Protein AF-A0A0R3XCW7-F1 (afdb_monomer)

InterPro domains:
  IPR000299 FERM domain [PS50057] (1-96)
  IPR011174 Ezrin/radixin/moesin [PTHR23281] (18-96)
  IPR011993 PH-like domain superfamily [G3DSA:2.30.29.30] (2-93)
  IPR018980 FERM, C-terminal PH-like domain [PF09380] (19-91)
  IPR018980 FERM, C-terminal PH-like domain [SM01196] (15-92)

Sequence (96 aa):
MMQCFSAYKSHRIWRCVSLVLGVDALGLSIYEPDNLLESKIGFPWPEIRKLSFHDKKFIIQPTVKKSKIDKWILTLCTGNHELYMRRRKPDSIETQ

Mean predicted aligned error: 13.21 Å

Secondary structure (DSSP, 8-state):
---------SSS-------EEEE-SSEEEEEBTTB-SS-SEEEEGGGEEEEEEETTEEEEEE-----HHHHHHHHHHHHHHHHHHHHTSPP-----

Structure (mmCIF, N/CA/C/O backbone):
data_AF-A0A0R3XCW7-F1
#
_entry.id   AF-A0A0R3XCW7-F1
#
loop_
_atom_site.gro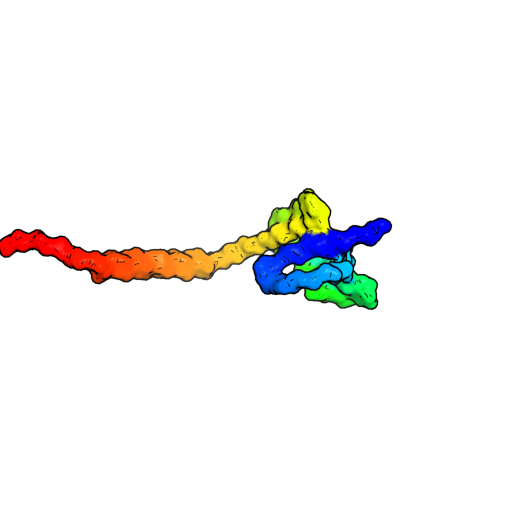up_PDB
_atom_site.id
_atom_site.type_symbol
_atom_site.lab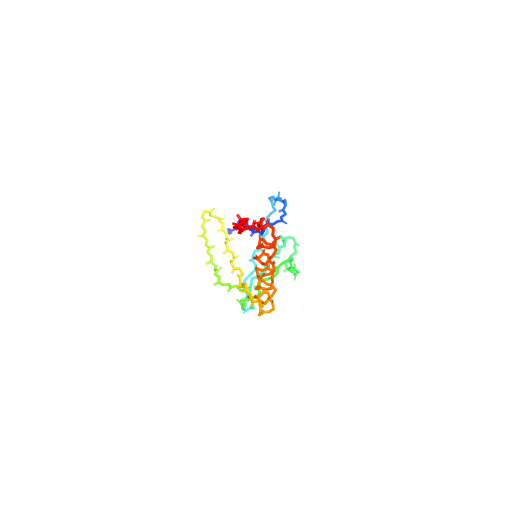el_atom_id
_atom_site.label_alt_id
_atom_site.label_comp_id
_atom_site.label_asym_id
_atom_site.label_entity_id
_atom_site.label_seq_id
_atom_site.pdbx_PDB_ins_code
_atom_site.Cartn_x
_atom_site.Cartn_y
_atom_site.Cartn_z
_atom_site.occupancy
_atom_site.B_iso_or_equiv
_atom_site.auth_seq_id
_atom_site.auth_comp_id
_atom_site.auth_asym_id
_atom_site.auth_atom_id
_atom_site.pdbx_PDB_model_num
ATOM 1 N N . MET A 1 1 ? 1.012 -4.077 -25.035 1.00 29.77 1 MET A N 1
ATOM 2 C CA . MET A 1 1 ? -0.081 -3.099 -24.839 1.00 29.77 1 MET A CA 1
ATOM 3 C C . MET A 1 1 ? 0.221 -2.326 -23.558 1.00 29.77 1 MET A C 1
ATOM 5 O O . MET A 1 1 ? -0.002 -2.860 -22.482 1.00 29.77 1 MET A O 1
ATOM 9 N N . MET A 1 2 ? 0.844 -1.145 -23.664 1.00 27.62 2 MET A N 1
ATOM 10 C CA . MET A 1 2 ? 1.158 -0.293 -22.505 1.00 27.62 2 MET A CA 1
ATOM 11 C C . MET A 1 2 ? -0.148 0.305 -21.977 1.00 27.62 2 MET A C 1
ATOM 13 O O . MET A 1 2 ? -0.822 1.038 -22.697 1.00 27.62 2 MET A O 1
ATOM 17 N N . GLN A 1 3 ? -0.544 -0.050 -20.757 1.00 31.11 3 GLN A N 1
ATOM 18 C CA . GLN A 1 3 ? -1.701 0.558 -20.109 1.00 31.11 3 GLN A CA 1
ATOM 19 C C . GLN A 1 3 ? -1.238 1.774 -19.306 1.00 31.11 3 GLN A C 1
ATOM 21 O O . GLN A 1 3 ? -0.405 1.655 -18.413 1.00 31.11 3 GLN A O 1
ATOM 26 N N . CYS A 1 4 ? -1.775 2.950 -19.638 1.00 32.84 4 CYS A N 1
ATOM 27 C CA . CYS A 1 4 ? -1.635 4.150 -18.822 1.00 32.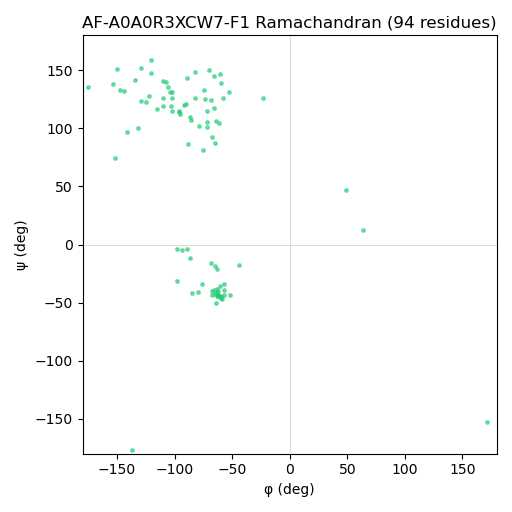84 4 CYS A CA 1
ATOM 28 C C . CYS A 1 4 ? -2.369 3.937 -17.493 1.00 32.84 4 CYS A C 1
ATOM 30 O O . CYS A 1 4 ? -3.589 3.771 -17.481 1.00 32.84 4 CYS A O 1
ATOM 32 N N . PHE A 1 5 ? -1.646 3.958 -16.374 1.00 37.56 5 PHE A N 1
ATOM 33 C CA . PHE A 1 5 ? -2.242 3.849 -15.044 1.00 37.56 5 PHE A CA 1
ATOM 34 C C . PHE A 1 5 ? -2.454 5.240 -14.435 1.00 37.56 5 PHE A C 1
ATOM 36 O O . PHE A 1 5 ? -1.500 5.953 -14.132 1.00 37.56 5 PHE A O 1
ATOM 43 N N . SER A 1 6 ? -3.711 5.634 -14.212 1.00 37.88 6 SER A N 1
ATOM 44 C CA . SER A 1 6 ? -4.037 6.812 -13.397 1.00 37.88 6 SER A CA 1
ATOM 45 C C . SER A 1 6 ? -3.940 6.463 -11.909 1.00 37.88 6 SER A C 1
ATOM 47 O O . SER A 1 6 ? -4.848 5.846 -11.354 1.00 37.88 6 SER A O 1
ATOM 49 N N . ALA A 1 7 ? -2.853 6.866 -11.248 1.00 41.09 7 ALA A N 1
ATOM 50 C CA . ALA A 1 7 ? -2.663 6.681 -9.809 1.00 41.09 7 ALA A CA 1
ATOM 51 C C . ALA A 1 7 ? -3.302 7.833 -9.007 1.00 41.09 7 ALA A C 1
ATOM 53 O O . ALA A 1 7 ? -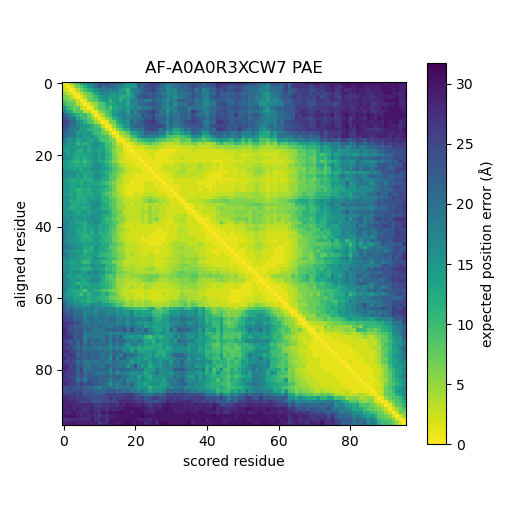2.793 8.951 -8.988 1.00 41.09 7 ALA A O 1
ATOM 54 N N . TYR A 1 8 ? -4.425 7.571 -8.330 1.00 39.97 8 TYR A N 1
ATOM 55 C CA . TYR A 1 8 ? -5.109 8.555 -7.481 1.00 39.97 8 TYR A CA 1
ATOM 56 C C . TYR A 1 8 ? -4.533 8.569 -6.059 1.00 39.97 8 TYR A C 1
ATOM 58 O O . TYR A 1 8 ? -4.777 7.651 -5.278 1.00 39.97 8 TYR A O 1
ATOM 66 N N . LYS A 1 9 ? -3.823 9.649 -5.690 1.00 38.25 9 LYS A N 1
ATOM 67 C CA . LYS A 1 9 ? -3.504 9.973 -4.288 1.00 38.25 9 LYS A CA 1
ATOM 68 C C . LYS A 1 9 ? -4.037 11.363 -3.924 1.00 38.25 9 LYS A C 1
ATOM 70 O O . LYS A 1 9 ? -3.781 12.348 -4.604 1.00 38.25 9 LYS A O 1
ATOM 75 N N . SER A 1 10 ? -4.788 11.390 -2.827 1.00 42.66 10 SER A N 1
ATOM 76 C CA . SER A 1 10 ? -5.756 12.396 -2.364 1.00 42.66 10 SER A CA 1
ATOM 77 C C . SER A 1 10 ? -5.408 13.896 -2.443 1.00 42.66 10 SER A C 1
ATOM 79 O O . SER A 1 10 ? -6.337 14.681 -2.369 1.00 42.66 10 SER A O 1
ATOM 81 N N . HIS A 1 11 ? -4.168 14.367 -2.595 1.00 39.03 11 HIS A N 1
ATOM 82 C CA . HIS A 1 11 ? -3.862 15.810 -2.494 1.00 39.03 11 HIS A CA 1
ATOM 83 C C . HIS A 1 11 ? -2.628 16.210 -3.333 1.00 39.03 11 HIS A C 1
ATOM 85 O O . HIS A 1 11 ? -1.552 16.443 -2.783 1.00 39.03 11 HIS A O 1
ATOM 91 N N . ARG A 1 12 ? -2.752 16.279 -4.668 1.00 34.56 12 ARG A N 1
ATOM 92 C CA . ARG A 1 12 ? -1.942 17.166 -5.537 1.00 34.56 12 ARG A CA 1
ATOM 93 C C . ARG A 1 12 ? -2.405 17.101 -7.000 1.00 34.56 12 ARG A C 1
ATOM 95 O O . ARG A 1 12 ? -2.664 16.029 -7.527 1.00 34.56 12 ARG A O 1
ATOM 102 N N . ILE A 1 13 ? -2.504 18.285 -7.595 1.00 37.12 13 ILE A N 1
ATOM 103 C CA . ILE A 1 13 ? -2.738 18.667 -9.000 1.00 37.12 13 ILE A CA 1
ATOM 104 C C . ILE A 1 13 ? -2.341 17.5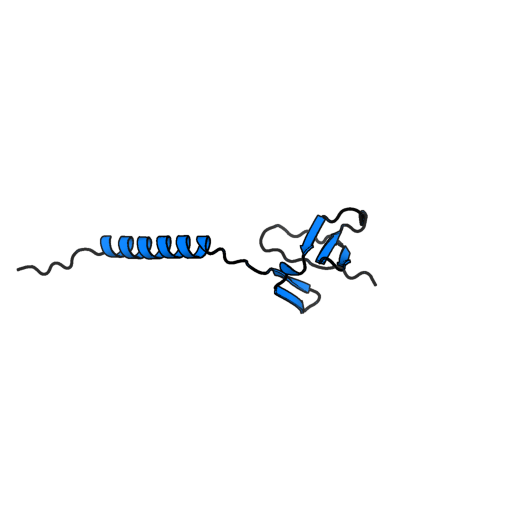75 -10.018 1.00 37.12 13 ILE A C 1
ATOM 106 O O . ILE A 1 13 ? -1.202 17.113 -10.027 1.00 37.12 13 ILE A O 1
ATOM 110 N N . TRP A 1 14 ? -3.270 17.192 -10.901 1.00 40.81 14 TRP A N 1
ATOM 111 C CA . TRP A 1 14 ? -3.064 16.142 -11.904 1.00 40.81 14 TRP A CA 1
ATOM 112 C C . TRP A 1 14 ? -2.342 16.652 -13.156 1.00 40.81 14 TRP A C 1
ATOM 114 O O . TRP A 1 14 ? -2.816 17.564 -13.828 1.00 40.81 14 TRP A O 1
ATOM 124 N N . ARG A 1 15 ? -1.241 15.987 -13.519 1.00 46.84 15 ARG A N 1
ATOM 125 C CA . ARG A 1 15 ? -0.702 15.949 -14.887 1.00 46.84 15 ARG A CA 1
ATOM 126 C C . ARG A 1 15 ? -1.020 14.571 -15.477 1.00 46.84 15 ARG A C 1
ATOM 128 O O . ARG A 1 15 ? -0.849 13.565 -14.792 1.00 46.84 15 ARG A O 1
ATOM 135 N N . CYS A 1 16 ? -1.487 14.516 -16.725 1.00 53.84 16 CYS A N 1
ATOM 136 C CA . CYS A 1 16 ? -1.664 13.263 -17.465 1.00 53.84 16 CYS A CA 1
ATOM 137 C C . CYS A 1 16 ? -0.286 12.764 -17.916 1.00 53.84 16 CYS A C 1
ATOM 139 O O . CYS A 1 16 ? 0.149 13.043 -19.029 1.00 53.84 16 CYS A O 1
ATOM 141 N N . VAL A 1 17 ? 0.435 12.113 -17.006 1.00 67.00 17 VAL A N 1
ATOM 142 C CA . VAL A 1 17 ? 1.767 11.563 -17.270 1.00 67.00 17 VAL A CA 1
ATOM 143 C C . VAL A 1 17 ? 1.634 10.060 -17.474 1.00 67.00 17 VAL A C 1
ATOM 145 O O . VAL A 1 17 ? 0.986 9.380 -16.677 1.00 67.00 17 VAL A O 1
ATOM 148 N N . SER A 1 18 ? 2.237 9.544 -18.542 1.00 77.94 18 SER A N 1
ATOM 149 C CA . SER A 1 18 ? 2.396 8.105 -18.739 1.00 77.94 18 SER A CA 1
ATOM 150 C C . SER A 1 18 ? 3.376 7.578 -17.697 1.00 77.94 18 SER A C 1
ATOM 152 O O . SER A 1 18 ? 4.491 8.077 -17.601 1.00 77.94 18 SER A O 1
ATOM 154 N N . LEU A 1 19 ? 2.961 6.591 -16.908 1.00 85.62 19 LEU A N 1
ATOM 155 C CA . LEU A 1 19 ? 3.777 5.960 -15.871 1.00 85.62 19 LEU A CA 1
ATOM 156 C C . LEU A 1 19 ? 3.735 4.445 -16.046 1.00 85.62 19 LEU A C 1
ATOM 158 O O . LEU A 1 19 ? 2.746 3.899 -16.544 1.00 85.62 19 LEU A O 1
ATOM 162 N N . VAL A 1 20 ? 4.799 3.776 -15.613 1.00 87.88 20 VAL A N 1
ATOM 163 C CA . VAL A 1 20 ? 4.914 2.315 -15.646 1.00 87.88 20 VAL A CA 1
ATOM 164 C C . VAL A 1 20 ? 4.706 1.771 -14.239 1.00 87.88 20 VAL A C 1
ATOM 166 O O . VAL A 1 20 ? 5.308 2.253 -13.281 1.00 87.88 20 VAL A O 1
ATOM 169 N N . LEU A 1 21 ? 3.841 0.766 -14.112 1.00 89.94 21 LEU A N 1
ATOM 170 C CA . LEU A 1 21 ? 3.624 0.038 -12.866 1.00 89.94 21 LEU A CA 1
ATOM 171 C C . LEU A 1 21 ? 4.480 -1.232 -12.882 1.00 89.94 21 LEU A C 1
ATOM 173 O O . LEU A 1 21 ? 4.238 -2.128 -13.689 1.00 89.94 21 LEU A O 1
ATOM 177 N N . GLY A 1 22 ? 5.468 -1.306 -11.997 1.00 92.19 22 GLY A N 1
ATOM 178 C CA . GLY A 1 22 ? 6.201 -2.530 -11.701 1.00 92.19 22 GLY A CA 1
ATOM 179 C C . GLY A 1 22 ? 5.532 -3.310 -10.576 1.00 92.19 22 GLY A C 1
ATOM 180 O O . GLY A 1 22 ? 4.993 -2.735 -9.627 1.00 92.19 22 GLY A O 1
ATOM 181 N N . VAL A 1 23 ? 5.566 -4.631 -10.708 1.00 94.12 23 VAL A N 1
ATOM 182 C CA . VAL A 1 23 ? 5.026 -5.585 -9.741 1.00 94.12 23 VAL A CA 1
ATOM 183 C C . VAL A 1 23 ? 6.123 -6.597 -9.456 1.00 94.12 23 VAL A C 1
ATOM 185 O O . VAL A 1 23 ? 6.626 -7.223 -10.389 1.00 94.12 23 VAL A O 1
ATOM 188 N N . ASP A 1 24 ? 6.490 -6.756 -8.191 1.00 93.38 24 ASP A N 1
ATOM 189 C CA . ASP A 1 24 ? 7.526 -7.694 -7.768 1.00 93.38 24 ASP A CA 1
ATOM 190 C C . ASP A 1 24 ? 7.117 -8.462 -6.496 1.00 93.38 24 ASP A C 1
ATOM 192 O O . ASP A 1 24 ? 5.996 -8.353 -5.990 1.00 93.38 24 ASP A O 1
ATOM 196 N N . ALA A 1 25 ? 8.021 -9.298 -5.982 1.00 94.88 25 ALA A N 1
ATOM 197 C CA . ALA A 1 25 ? 7.771 -10.092 -4.780 1.00 94.88 25 ALA A CA 1
ATOM 198 C C . ALA A 1 25 ? 7.666 -9.247 -3.492 1.00 94.88 25 ALA A C 1
ATOM 200 O O . ALA A 1 25 ? 7.166 -9.742 -2.483 1.00 94.88 25 ALA A O 1
ATOM 201 N N . LEU A 1 26 ? 8.116 -7.989 -3.508 1.00 93.19 26 LEU A N 1
ATOM 202 C CA . LEU A 1 26 ? 8.145 -7.083 -2.359 1.00 93.19 26 LEU A CA 1
ATOM 203 C C . LEU A 1 26 ? 6.944 -6.124 -2.346 1.00 93.19 26 LEU A C 1
ATOM 205 O O . LEU A 1 26 ? 6.470 -5.752 -1.266 1.00 93.19 26 LEU A O 1
ATOM 209 N N . GLY A 1 27 ? 6.428 -5.736 -3.515 1.00 94.19 27 GLY A N 1
ATOM 210 C CA . GLY A 1 27 ? 5.318 -4.802 -3.623 1.00 94.19 27 GLY A CA 1
ATOM 211 C C . GLY A 1 27 ? 4.991 -4.315 -5.035 1.00 94.19 27 GLY A C 1
ATOM 212 O O . GLY A 1 27 ? 5.201 -4.980 -6.050 1.00 94.19 27 GLY A O 1
ATOM 213 N N . LEU A 1 28 ? 4.431 -3.106 -5.06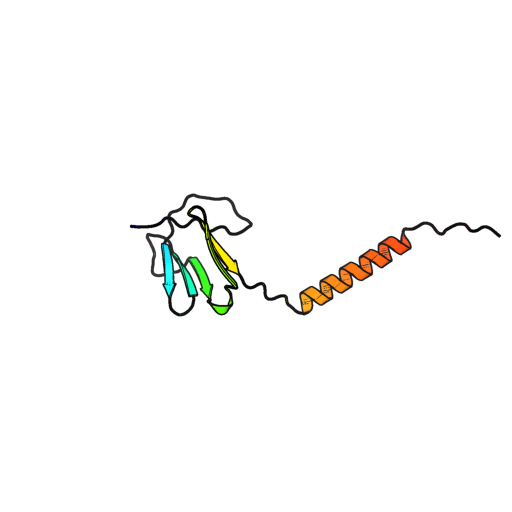4 1.00 93.94 28 LEU A N 1
ATOM 214 C CA . LEU A 1 28 ? 4.153 -2.328 -6.267 1.00 93.94 28 LEU A CA 1
ATOM 215 C C . LEU A 1 28 ? 5.080 -1.120 -6.331 1.00 93.94 28 LEU A C 1
ATOM 217 O O . LEU A 1 28 ? 5.255 -0.430 -5.328 1.00 93.94 28 LEU A O 1
ATOM 221 N N . SER A 1 29 ? 5.566 -0.794 -7.523 1.00 92.88 29 SER A N 1
ATOM 222 C CA . SER A 1 29 ? 6.446 0.354 -7.754 1.00 92.88 29 SER A CA 1
ATOM 223 C C . SER A 1 29 ? 5.994 1.145 -8.980 1.00 92.88 29 SER A C 1
ATOM 225 O O . SER A 1 29 ? 5.552 0.570 -9.969 1.00 92.88 29 SER A O 1
ATOM 227 N N . ILE A 1 30 ? 6.071 2.473 -8.925 1.00 91.44 30 ILE A N 1
ATOM 228 C CA . ILE A 1 30 ? 5.712 3.373 -10.027 1.00 91.44 30 ILE A CA 1
ATOM 229 C C . ILE A 1 30 ? 6.985 4.011 -10.574 1.00 91.44 30 ILE A C 1
ATOM 231 O O . ILE A 1 30 ? 7.732 4.648 -9.828 1.00 91.44 30 ILE A O 1
ATOM 235 N N . TYR A 1 31 ? 7.186 3.878 -11.880 1.00 89.56 31 TYR A N 1
ATOM 236 C CA . TYR A 1 31 ? 8.353 4.354 -12.615 1.00 89.56 31 TYR A CA 1
ATOM 237 C C . TYR A 1 31 ? 7.951 5.351 -13.696 1.00 89.56 31 TYR A C 1
ATOM 239 O O . TYR A 1 31 ? 6.805 5.369 -14.163 1.00 89.56 31 TYR A O 1
ATOM 247 N N . GLU A 1 32 ? 8.917 6.158 -14.122 1.00 89.69 32 GLU A N 1
ATOM 248 C CA . GLU A 1 32 ? 8.779 6.919 -15.359 1.00 89.69 32 GLU A CA 1
ATOM 249 C C . GLU A 1 32 ? 9.127 6.036 -16.560 1.00 89.69 32 GLU A C 1
ATOM 251 O O . GLU A 1 32 ? 9.980 5.160 -16.436 1.00 89.69 32 GLU A O 1
ATOM 256 N N . PRO A 1 33 ? 8.506 6.252 -17.732 1.00 86.44 33 PRO A N 1
ATOM 257 C CA . PRO A 1 33 ? 8.789 5.450 -18.921 1.00 86.44 33 PRO A CA 1
ATOM 258 C C . PRO A 1 33 ? 10.268 5.474 -19.325 1.00 86.44 33 PRO A C 1
ATOM 260 O O . PRO A 1 33 ? 10.791 4.457 -19.770 1.00 86.44 33 PRO A O 1
ATOM 263 N N . ASP A 1 34 ? 10.933 6.611 -19.114 1.00 88.44 34 ASP A N 1
ATOM 264 C CA . ASP A 1 34 ? 12.328 6.834 -19.502 1.00 88.44 34 ASP A CA 1
ATOM 265 C C . ASP A 1 34 ? 13.333 6.364 -18.433 1.00 88.44 34 ASP A C 1
ATOM 267 O O . ASP A 1 34 ? 14.529 6.280 -18.703 1.00 88.44 34 ASP A O 1
ATOM 271 N N . ASN A 1 35 ? 12.871 6.045 -17.216 1.00 87.31 35 ASN A N 1
ATOM 272 C CA . ASN A 1 35 ? 13.718 5.567 -16.123 1.00 87.31 35 ASN A CA 1
ATOM 273 C C . ASN A 1 35 ? 13.013 4.469 -15.311 1.00 87.31 35 ASN A C 1
ATOM 275 O O . ASN A 1 35 ? 12.240 4.742 -14.391 1.00 87.31 35 ASN A O 1
ATOM 279 N N . LEU A 1 36 ? 13.334 3.218 -15.647 1.00 86.69 36 LEU A N 1
ATOM 280 C CA . LEU A 1 36 ? 12.832 2.015 -14.975 1.00 86.69 36 LEU A CA 1
ATOM 281 C C . LEU A 1 36 ? 13.757 1.506 -13.857 1.00 86.69 36 LEU A C 1
ATOM 283 O O . LEU A 1 36 ? 13.411 0.538 -13.184 1.00 86.69 36 LEU A O 1
ATOM 287 N N . LEU A 1 37 ? 14.932 2.118 -13.671 1.00 87.81 37 LEU A N 1
ATOM 288 C CA . LEU A 1 37 ? 15.901 1.694 -12.655 1.00 87.81 37 LEU A CA 1
ATOM 289 C C . LEU A 1 37 ? 15.514 2.214 -11.269 1.00 87.81 37 LEU A C 1
ATOM 291 O O . LEU A 1 37 ? 15.594 1.479 -10.287 1.00 87.81 37 LEU A O 1
ATOM 295 N N . GLU A 1 38 ? 15.051 3.462 -11.190 1.00 87.75 38 GLU A N 1
ATOM 296 C CA . GLU A 1 38 ? 14.665 4.099 -9.930 1.00 87.75 38 GLU A CA 1
ATOM 297 C C . GLU A 1 38 ? 13.149 4.297 -9.843 1.00 87.75 38 GLU A C 1
ATOM 299 O O . GLU A 1 38 ? 12.537 5.011 -10.640 1.00 87.75 38 GLU A O 1
ATOM 304 N N . SER A 1 39 ? 12.521 3.683 -8.837 1.00 88.81 39 SER A N 1
ATOM 305 C CA . SER A 1 39 ? 11.091 3.865 -8.582 1.00 88.81 39 SER A CA 1
ATOM 306 C C . SER A 1 39 ? 10.819 5.235 -7.961 1.00 88.81 39 SER A C 1
ATOM 308 O O . SER A 1 39 ? 11.430 5.584 -6.950 1.00 88.81 39 SER A O 1
ATOM 310 N N . LYS A 1 40 ? 9.829 5.975 -8.472 1.00 87.69 40 LYS A N 1
ATOM 311 C CA . LYS A 1 40 ? 9.379 7.237 -7.858 1.00 87.69 40 LYS A CA 1
ATOM 312 C C . LYS A 1 40 ? 8.519 7.026 -6.620 1.00 87.69 40 LYS A C 1
ATOM 314 O O . LYS A 1 40 ? 8.528 7.853 -5.711 1.00 87.69 40 LYS A O 1
ATOM 319 N N . ILE A 1 41 ? 7.719 5.962 -6.608 1.00 89.25 41 ILE A N 1
ATOM 320 C CA . ILE A 1 41 ? 6.802 5.631 -5.512 1.00 89.25 41 ILE A CA 1
ATOM 321 C C . ILE A 1 41 ? 6.765 4.112 -5.358 1.00 89.25 41 ILE A C 1
ATOM 323 O O . ILE A 1 41 ? 6.562 3.420 -6.350 1.00 89.25 41 ILE A O 1
ATOM 327 N N . GLY A 1 42 ? 6.901 3.614 -4.129 1.00 91.12 42 GLY A N 1
ATOM 328 C CA . GLY A 1 42 ? 6.773 2.196 -3.791 1.00 91.12 42 GLY A CA 1
ATOM 329 C C . GLY A 1 42 ? 5.662 1.941 -2.771 1.00 91.12 42 GLY A C 1
ATOM 330 O O . GLY A 1 42 ? 5.398 2.778 -1.906 1.00 91.12 42 GLY A O 1
ATOM 331 N N . PHE A 1 43 ? 5.018 0.781 -2.876 1.00 91.50 43 PHE A N 1
ATOM 332 C CA . PHE A 1 43 ? 4.016 0.265 -1.947 1.00 91.50 43 PHE A CA 1
ATOM 333 C C . PHE A 1 43 ? 4.346 -1.195 -1.604 1.00 91.50 43 PHE A C 1
ATOM 335 O O . PHE A 1 43 ? 4.028 -2.089 -2.393 1.00 91.50 43 PHE A O 1
ATOM 342 N N . PRO A 1 44 ? 4.959 -1.466 -0.441 1.00 94.25 44 PRO A N 1
ATOM 343 C CA . PRO A 1 44 ? 5.192 -2.829 0.024 1.00 94.25 44 PRO A CA 1
ATOM 344 C C . PRO A 1 44 ? 3.878 -3.597 0.206 1.00 94.25 44 PRO A C 1
ATOM 346 O O . PRO A 1 44 ? 2.883 -3.019 0.656 1.00 94.25 44 PRO A O 1
ATOM 349 N N . TRP A 1 45 ? 3.871 -4.911 -0.047 1.00 94.12 45 TRP A N 1
ATOM 350 C CA . TRP A 1 45 ? 2.662 -5.733 0.126 1.00 94.12 45 TRP A CA 1
ATOM 351 C C . TRP A 1 45 ? 1.980 -5.591 1.498 1.00 94.12 45 TRP A C 1
ATOM 353 O O . TRP A 1 45 ? 0.759 -5.423 1.524 1.00 94.12 45 TRP A O 1
ATOM 363 N N . PRO A 1 46 ? 2.706 -5.563 2.638 1.00 92.38 46 PRO A N 1
ATOM 364 C CA . PRO A 1 46 ? 2.079 -5.405 3.954 1.00 92.38 46 PRO A CA 1
ATOM 365 C C . PRO A 1 46 ? 1.344 -4.069 4.151 1.00 92.38 46 PRO A C 1
ATOM 367 O O . PRO A 1 46 ? 0.490 -3.942 5.032 1.00 92.38 46 PRO A O 1
ATOM 370 N N . GLU A 1 47 ? 1.676 -3.052 3.357 1.00 90.19 47 GLU A N 1
ATOM 371 C CA . GLU A 1 47 ? 1.058 -1.728 3.420 1.00 90.19 47 GLU A CA 1
ATOM 372 C C . GLU A 1 47 ? -0.171 -1.604 2.522 1.00 90.19 47 GLU A C 1
ATOM 374 O O . GLU A 1 47 ? -0.842 -0.576 2.558 1.00 90.19 47 GLU A O 1
ATOM 379 N N . ILE A 1 48 ? -0.509 -2.634 1.745 1.00 91.69 48 ILE A N 1
ATOM 380 C CA . ILE A 1 48 ? -1.657 -2.634 0.841 1.00 91.69 48 ILE A CA 1
ATOM 381 C C . ILE A 1 48 ? -2.788 -3.450 1.470 1.00 91.69 48 ILE A C 1
ATOM 383 O O . ILE A 1 48 ? -2.668 -4.646 1.708 1.00 91.69 48 ILE A O 1
ATOM 387 N N . ARG A 1 49 ? -3.930 -2.802 1.711 1.00 91.50 49 ARG A N 1
ATOM 388 C CA . ARG A 1 49 ? -5.132 -3.444 2.261 1.00 91.50 49 ARG A CA 1
ATOM 389 C C . ARG A 1 49 ? -5.986 -4.087 1.179 1.00 91.50 49 ARG A C 1
ATOM 391 O O . ARG A 1 49 ? -6.579 -5.137 1.397 1.00 91.50 49 ARG A O 1
ATOM 398 N N . LYS A 1 50 ? -6.140 -3.400 0.045 1.00 90.19 50 LYS A N 1
ATOM 399 C CA . LYS A 1 50 ? -6.987 -3.848 -1.065 1.00 90.19 50 LYS A CA 1
ATOM 400 C C . LYS A 1 50 ? -6.486 -3.278 -2.385 1.00 90.19 50 LYS A C 1
ATOM 402 O O . LYS A 1 50 ? -6.175 -2.090 -2.465 1.00 90.19 50 LYS A O 1
ATOM 407 N N . LEU A 1 51 ? -6.496 -4.118 -3.413 1.00 91.69 51 LEU A N 1
ATOM 408 C CA . LEU A 1 51 ? -6.341 -3.726 -4.809 1.00 91.69 51 LEU A CA 1
ATOM 409 C C . LEU A 1 51 ? -7.686 -3.862 -5.516 1.00 91.69 51 LEU A C 1
ATOM 411 O O . LEU A 1 51 ? -8.440 -4.802 -5.263 1.00 91.69 51 LEU A O 1
ATOM 415 N N . SER A 1 52 ? -8.007 -2.908 -6.382 1.00 89.94 52 SER A N 1
ATOM 416 C CA . SER A 1 52 ? -9.202 -2.975 -7.224 1.00 89.94 52 SER A CA 1
ATOM 417 C C . SER A 1 52 ? -8.979 -2.243 -8.536 1.00 89.94 52 SER A C 1
ATOM 419 O O . SER A 1 52 ? -8.217 -1.279 -8.591 1.00 89.94 52 SER A O 1
ATOM 421 N N . PHE A 1 53 ? -9.664 -2.694 -9.579 1.00 88.00 53 PHE A N 1
ATOM 422 C CA . PHE A 1 53 ? -9.651 -2.066 -10.890 1.00 88.00 53 PHE A CA 1
ATOM 423 C C . PHE A 1 53 ? -11.089 -1.757 -11.303 1.00 88.00 53 PHE A C 1
ATOM 425 O O . PHE A 1 53 ? -11.929 -2.654 -11.320 1.00 88.00 53 PHE A O 1
ATOM 432 N N . HIS A 1 54 ? -11.382 -0.490 -11.586 1.00 85.94 54 HIS A N 1
ATOM 433 C CA . HIS A 1 54 ? -12.714 -0.039 -11.984 1.00 85.94 54 HIS A CA 1
ATOM 434 C C . HIS A 1 54 ? -12.597 1.127 -12.962 1.00 85.94 54 HIS A C 1
ATOM 436 O O . HIS A 1 54 ? -11.812 2.039 -12.723 1.00 85.94 54 HIS A O 1
ATOM 442 N N . ASP A 1 55 ? -13.341 1.094 -14.068 1.00 88.62 55 ASP A N 1
ATOM 443 C CA . ASP A 1 55 ? -13.379 2.162 -15.078 1.00 88.62 55 ASP A CA 1
ATOM 444 C C . ASP A 1 55 ? -11.996 2.652 -15.533 1.00 88.62 55 ASP A C 1
ATOM 446 O O . ASP A 1 55 ? -11.721 3.850 -15.592 1.00 88.62 55 ASP A O 1
ATOM 450 N N . LYS A 1 56 ? -11.092 1.707 -15.834 1.00 83.88 56 LYS A N 1
ATOM 451 C CA . LYS A 1 56 ? -9.691 1.975 -16.222 1.00 83.88 56 LYS A CA 1
ATOM 452 C C . LYS A 1 56 ? -8.848 2.647 -15.130 1.00 83.88 56 LYS A C 1
ATOM 454 O O . LYS A 1 56 ? -7.734 3.092 -15.394 1.00 83.88 56 LYS A O 1
ATOM 459 N N . LYS A 1 57 ? -9.344 2.700 -13.894 1.00 82.88 57 LYS A N 1
ATOM 460 C CA . LYS A 1 57 ? -8.616 3.192 -12.725 1.00 82.88 57 LYS A CA 1
ATOM 461 C C . LYS A 1 57 ? -8.136 2.014 -11.901 1.00 82.88 57 LYS A C 1
ATOM 463 O O . LYS A 1 57 ? -8.919 1.163 -11.483 1.00 82.88 57 LYS A O 1
ATOM 468 N N . PHE A 1 58 ? -6.840 2.005 -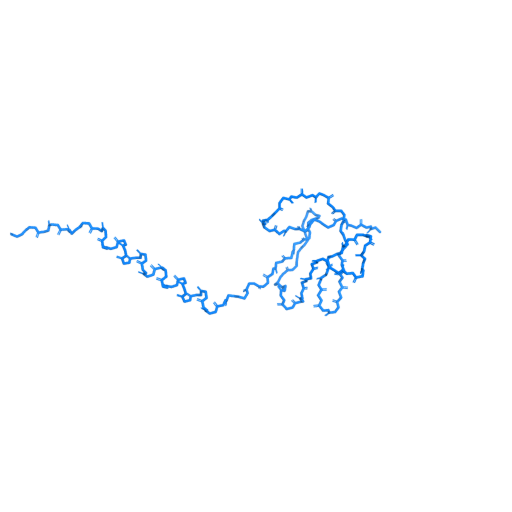11.635 1.00 84.81 58 PHE A N 1
ATOM 469 C CA . PHE A 1 58 ? -6.237 1.095 -10.678 1.00 84.81 58 PHE A CA 1
ATOM 470 C C . PHE A 1 58 ? -6.202 1.777 -9.310 1.00 84.81 58 PHE A C 1
ATOM 472 O O . PHE A 1 58 ? -5.640 2.860 -9.155 1.00 84.81 58 PHE A O 1
ATOM 479 N N . ILE A 1 59 ? -6.853 1.169 -8.323 1.00 87.56 59 ILE A N 1
ATOM 480 C CA . ILE A 1 59 ? -7.051 1.742 -6.993 1.00 87.56 59 ILE A CA 1
ATOM 481 C C . ILE A 1 59 ? -6.300 0.879 -5.982 1.00 87.56 59 ILE A C 1
ATOM 483 O O . ILE A 1 59 ? -6.649 -0.284 -5.761 1.00 87.56 59 ILE A O 1
ATOM 487 N N . ILE A 1 60 ? -5.307 1.486 -5.334 1.00 90.62 60 ILE A N 1
ATOM 488 C CA . ILE A 1 60 ? -4.535 0.901 -4.236 1.00 90.62 60 ILE A CA 1
ATOM 489 C C . ILE A 1 60 ? -5.056 1.507 -2.934 1.00 90.62 60 ILE A C 1
ATOM 491 O O . ILE A 1 60 ? -4.932 2.711 -2.707 1.00 90.62 60 ILE A O 1
ATOM 495 N N . GLN A 1 61 ? -5.652 0.686 -2.071 1.00 90.00 61 GLN A N 1
ATOM 496 C CA . GLN A 1 61 ? -6.059 1.116 -0.737 1.00 90.00 61 GLN A CA 1
ATOM 497 C C . GLN A 1 61 ? -4.960 0.761 0.266 1.00 90.00 61 GLN A C 1
ATOM 499 O O . GLN A 1 61 ? -4.771 -0.430 0.529 1.00 90.00 61 GLN A O 1
ATOM 504 N N . PRO A 1 62 ? -4.257 1.743 0.854 1.00 86.75 62 PRO A N 1
ATOM 505 C CA . PRO A 1 62 ? -3.244 1.453 1.852 1.00 86.75 62 PRO A CA 1
ATOM 506 C C . PRO A 1 62 ? -3.872 0.962 3.162 1.00 86.75 62 PRO A C 1
ATOM 508 O O . PRO A 1 62 ? -4.983 1.348 3.548 1.00 86.75 62 PRO A O 1
ATOM 511 N N . THR A 1 63 ? -3.133 0.126 3.876 1.00 86.88 63 THR A N 1
ATOM 512 C CA . THR A 1 63 ? -3.421 -0.272 5.247 1.00 86.88 63 THR A CA 1
ATOM 513 C C . THR A 1 63 ? -3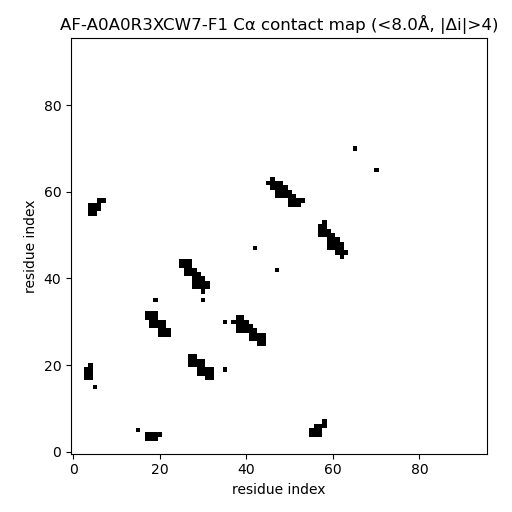.134 0.911 6.157 1.00 86.88 63 THR A C 1
ATOM 515 O O . THR A 1 63 ? -1.987 1.240 6.448 1.00 86.88 63 THR A O 1
ATOM 518 N N . VAL A 1 64 ? -4.190 1.559 6.645 1.00 76.94 64 VAL A N 1
ATOM 519 C CA . VAL A 1 64 ? -4.055 2.580 7.685 1.00 76.94 64 VAL A CA 1
ATOM 520 C C . VAL A 1 64 ? -3.710 1.870 8.992 1.00 76.94 64 VAL A C 1
ATOM 522 O O . VAL A 1 64 ? -4.588 1.302 9.650 1.00 76.94 64 VAL A O 1
ATOM 525 N N . LYS A 1 65 ? -2.431 1.887 9.379 1.00 70.06 65 LYS A N 1
ATOM 526 C CA . LYS A 1 65 ? -2.014 1.506 10.731 1.00 70.06 65 LYS A CA 1
ATOM 527 C C . LYS A 1 65 ? -2.558 2.567 11.682 1.00 70.06 65 LYS A C 1
ATOM 529 O O . LYS A 1 65 ? -1.931 3.598 11.883 1.00 70.06 65 LYS A O 1
ATOM 534 N N . LYS A 1 66 ? -3.754 2.343 12.232 1.00 67.69 66 LYS A N 1
ATOM 535 C CA . LYS A 1 66 ? -4.288 3.189 13.306 1.00 67.69 66 LYS A CA 1
ATOM 536 C C . LYS A 1 66 ? -3.322 3.069 14.477 1.00 67.69 66 LYS A C 1
ATOM 538 O O . LYS A 1 66 ? -3.304 2.019 15.129 1.00 67.69 66 LYS A O 1
ATOM 543 N N . SER A 1 67 ? -2.496 4.086 14.714 1.00 68.69 67 SER A N 1
ATOM 544 C CA . SER A 1 67 ? -1.600 4.036 15.858 1.00 68.69 67 SER A CA 1
ATOM 545 C C . SER A 1 67 ? -2.460 4.060 17.121 1.00 68.69 67 SER A C 1
ATOM 547 O O . SER A 1 67 ? -3.545 4.653 17.157 1.00 68.69 67 SER A O 1
ATOM 549 N N . LYS A 1 68 ? -2.027 3.346 18.166 1.00 66.44 68 LYS A N 1
ATOM 550 C CA . LYS A 1 68 ? -2.723 3.423 19.455 1.00 66.44 68 LYS A CA 1
ATOM 551 C C . LYS A 1 68 ? -2.752 4.885 19.917 1.00 66.44 68 LYS A C 1
ATOM 553 O O . LYS A 1 68 ? -3.803 5.338 20.338 1.00 66.44 68 LYS A O 1
ATOM 558 N N . ILE A 1 69 ? -1.667 5.630 19.716 1.00 76.69 69 ILE A N 1
ATOM 559 C CA . ILE A 1 69 ? -1.525 7.047 20.079 1.00 76.69 69 ILE A CA 1
ATOM 560 C C . ILE A 1 69 ? -2.607 7.924 19.425 1.00 76.69 69 ILE A C 1
ATOM 562 O O . ILE A 1 69 ? -3.239 8.705 20.130 1.00 76.69 69 ILE A O 1
ATOM 566 N N . ASP A 1 70 ? -2.918 7.730 18.139 1.00 77.31 70 ASP A N 1
ATOM 567 C CA . ASP A 1 70 ? -3.965 8.507 17.447 1.00 77.31 70 ASP A CA 1
ATOM 568 C C . ASP A 1 70 ? -5.341 8.322 18.096 1.00 77.31 70 ASP A C 1
ATOM 570 O O . ASP A 1 70 ? -6.128 9.264 18.189 1.00 77.31 70 ASP A O 1
ATOM 574 N N . LYS A 1 71 ? -5.630 7.110 18.594 1.00 80.94 71 LYS A N 1
ATOM 575 C CA . LYS A 1 71 ? -6.875 6.848 19.328 1.00 80.94 71 LYS A CA 1
ATOM 576 C C . LYS A 1 71 ? -6.904 7.587 20.665 1.00 80.94 71 LYS A C 1
ATOM 578 O O . LYS A 1 71 ? -7.949 8.108 21.029 1.00 80.94 71 LYS A O 1
ATOM 583 N N . TRP A 1 72 ? -5.782 7.650 21.382 1.00 85.88 72 TRP A N 1
ATOM 584 C CA . TRP A 1 72 ? -5.699 8.364 22.661 1.00 85.88 72 TRP A CA 1
ATOM 585 C C . TRP A 1 72 ? -5.840 9.876 22.479 1.00 85.88 72 TRP A C 1
ATOM 587 O O . TRP A 1 72 ? -6.607 10.501 23.207 1.00 85.88 72 TRP A O 1
ATOM 597 N N . ILE A 1 73 ? -5.171 10.453 21.475 1.00 90.06 73 ILE A N 1
ATOM 598 C CA . ILE A 1 73 ? -5.305 11.877 21.135 1.00 90.06 73 ILE A CA 1
ATOM 599 C C . ILE A 1 73 ? -6.760 12.200 20.776 1.00 90.06 73 ILE A C 1
ATOM 601 O O . ILE A 1 73 ? -7.320 13.155 21.308 1.00 90.06 73 ILE A O 1
ATOM 605 N N . LEU A 1 74 ? -7.410 11.371 19.951 1.00 88.94 74 LEU A N 1
ATOM 606 C CA . LEU A 1 74 ? -8.819 11.557 19.597 1.00 88.94 74 LEU A CA 1
ATOM 607 C C . LEU A 1 74 ? -9.741 11.522 20.827 1.00 88.94 74 LEU A C 1
ATOM 609 O O . LEU A 1 74 ? -10.618 12.377 20.960 1.00 88.94 74 LEU A O 1
ATOM 613 N N . THR A 1 75 ? -9.531 10.571 21.742 1.00 91.81 75 THR A N 1
ATOM 614 C CA . THR A 1 75 ? -10.294 10.482 22.996 1.00 91.81 75 THR A CA 1
ATOM 615 C C . THR A 1 75 ? -10.105 11.731 23.857 1.00 91.81 75 THR A C 1
ATOM 617 O O . THR A 1 75 ? -11.086 12.285 24.351 1.00 91.81 75 THR A O 1
ATOM 620 N N . LEU A 1 76 ? -8.868 12.222 23.996 1.00 93.69 76 LEU A N 1
ATOM 621 C CA . LEU A 1 76 ? -8.571 13.445 24.747 1.00 93.69 76 LEU A CA 1
ATOM 622 C C . LEU A 1 76 ? -9.231 14.676 24.120 1.00 93.69 76 LEU A C 1
ATOM 624 O O . LEU A 1 76 ? -9.816 15.487 24.838 1.00 93.69 76 LEU A O 1
ATOM 628 N N . CYS A 1 77 ? -9.165 14.821 22.796 1.00 93.38 77 CYS A N 1
ATOM 629 C CA . CYS A 1 77 ? -9.810 15.927 22.090 1.00 93.38 77 CYS A CA 1
ATOM 630 C C . CYS A 1 77 ? -11.333 15.892 22.264 1.00 93.38 77 CYS A C 1
ATOM 632 O O . CYS A 1 77 ? -11.937 16.925 22.543 1.00 93.38 77 CYS A O 1
ATOM 634 N N . THR A 1 78 ? -11.940 14.707 22.159 1.00 94.94 78 THR A N 1
ATOM 635 C CA . THR A 1 78 ? -13.392 14.524 22.311 1.00 94.94 78 THR A CA 1
ATOM 636 C C . THR A 1 78 ? -13.842 14.872 23.731 1.00 94.94 78 THR A C 1
ATOM 638 O O . THR A 1 78 ? -14.719 15.716 23.903 1.00 94.94 78 THR A O 1
ATOM 641 N N . GLY A 1 79 ? -13.179 14.321 24.755 1.00 95.50 79 GLY A N 1
ATOM 642 C CA . GLY A 1 79 ? -13.508 14.610 26.155 1.00 95.50 79 GLY A CA 1
ATOM 643 C C . GLY A 1 79 ? -13.316 16.085 26.525 1.00 95.50 79 GLY A C 1
ATOM 644 O O . GLY A 1 79 ? -14.162 16.674 27.197 1.00 95.50 79 GLY A O 1
ATOM 645 N N . ASN A 1 80 ? -12.248 16.727 26.039 1.00 96.38 80 ASN A N 1
ATOM 646 C CA . ASN A 1 80 ? -12.034 18.159 26.273 1.00 96.38 80 ASN A CA 1
ATOM 647 C C . ASN A 1 80 ? -13.096 19.028 25.589 1.00 96.38 80 ASN A C 1
ATOM 649 O O . ASN A 1 80 ? -13.553 20.009 26.176 1.00 96.38 80 ASN A O 1
ATOM 653 N N . HIS A 1 81 ? -13.509 18.676 24.371 1.00 94.94 81 HIS A N 1
ATOM 654 C CA . HIS A 1 81 ? -14.547 19.407 23.650 1.00 94.94 81 HIS A CA 1
ATOM 655 C C . HIS A 1 81 ? -15.907 19.323 24.357 1.00 94.94 81 HIS A C 1
ATOM 657 O O . HIS A 1 81 ? -16.583 20.338 24.516 1.00 94.94 81 HIS A O 1
ATOM 663 N N . GLU A 1 82 ? -16.286 18.144 24.855 1.00 94.25 82 GLU A N 1
ATOM 664 C CA . GLU A 1 82 ? -17.510 17.972 25.647 1.00 94.25 82 GLU A CA 1
ATOM 665 C C . GLU A 1 82 ? -17.498 18.823 26.921 1.00 94.25 82 GLU A C 1
ATOM 667 O O . GLU A 1 82 ? -18.477 19.507 27.225 1.00 94.25 82 GLU A O 1
ATOM 672 N N . LEU A 1 83 ? -16.380 18.822 27.656 1.00 92.94 83 LEU A N 1
ATOM 673 C CA . LEU A 1 83 ? -16.221 19.643 28.858 1.00 92.94 83 LEU A CA 1
ATOM 674 C C . LEU A 1 83 ? -16.286 21.138 28.539 1.00 92.94 83 LEU A C 1
ATOM 676 O O . LEU A 1 83 ? -16.931 21.893 29.265 1.00 92.94 83 LEU A O 1
ATOM 680 N N . TYR A 1 84 ? -15.657 21.564 27.445 1.00 92.50 84 TYR A N 1
ATOM 681 C CA . TYR A 1 84 ? -15.740 22.938 26.962 1.00 92.50 84 TYR A CA 1
ATOM 682 C C . TYR A 1 84 ? -17.187 23.344 26.665 1.00 92.50 84 TYR A C 1
ATOM 684 O O . TYR A 1 84 ? -17.637 24.390 27.128 1.00 92.50 84 TYR A O 1
ATOM 692 N N . MET A 1 85 ? -17.942 22.498 25.959 1.00 90.56 85 MET A N 1
ATOM 693 C CA . MET A 1 85 ? -19.350 22.755 25.650 1.00 90.56 85 MET A CA 1
ATOM 694 C C . MET A 1 85 ? -20.221 22.818 26.907 1.00 90.56 85 MET A C 1
ATOM 696 O O . MET A 1 85 ? -21.092 23.679 26.999 1.00 90.56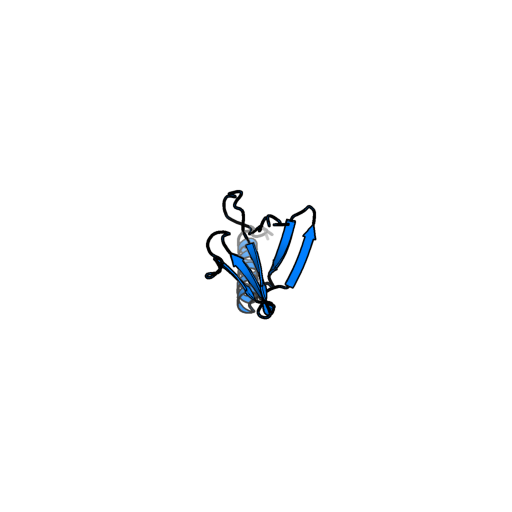 85 MET A O 1
ATOM 700 N N . ARG A 1 86 ? -19.964 21.963 27.908 1.00 88.88 86 ARG A N 1
ATOM 701 C CA . ARG A 1 86 ? -20.661 22.013 29.206 1.00 88.88 86 ARG A CA 1
ATOM 702 C C . ARG A 1 86 ? -20.412 23.328 29.942 1.00 88.88 86 ARG A C 1
ATOM 704 O O . ARG A 1 86 ? -21.368 23.933 30.401 1.00 88.88 86 ARG A O 1
ATOM 711 N N . ARG A 1 87 ? -19.163 23.803 29.982 1.00 91.44 87 ARG A N 1
ATOM 712 C CA . ARG A 1 87 ? -18.786 25.082 30.620 1.00 91.44 87 ARG A CA 1
ATOM 713 C C . ARG A 1 87 ? -19.392 26.312 29.942 1.00 91.44 87 ARG A C 1
ATOM 715 O O . ARG A 1 87 ? -19.389 27.386 30.525 1.00 91.44 87 ARG A O 1
ATOM 722 N N . ARG A 1 88 ? -19.849 26.180 28.694 1.00 85.94 88 ARG A N 1
ATOM 723 C CA . ARG A 1 88 ? -20.461 27.270 27.922 1.00 85.94 88 ARG A CA 1
ATOM 724 C C . ARG A 1 88 ? -21.986 27.260 27.945 1.00 85.94 88 ARG A C 1
ATOM 726 O O . ARG A 1 88 ? -22.579 28.175 27.375 1.00 85.94 88 ARG A O 1
ATOM 733 N N . LYS A 1 89 ? -22.625 26.266 28.569 1.00 74.81 89 LYS A N 1
ATOM 734 C CA . LYS A 1 89 ? -24.058 26.356 28.856 1.00 74.81 89 LYS A CA 1
ATOM 735 C C . LYS A 1 89 ? -24.241 27.343 30.017 1.00 74.81 89 LYS A C 1
ATOM 737 O O . LYS A 1 89 ? -23.566 27.158 31.025 1.00 74.81 89 LYS A O 1
ATOM 742 N N . PRO A 1 90 ? -25.073 28.391 29.878 1.00 64.69 90 PRO A N 1
ATOM 743 C CA . PRO A 1 90 ? -25.403 29.252 31.007 1.00 64.69 90 PRO A CA 1
ATOM 744 C C . PRO A 1 90 ? -26.058 28.396 32.094 1.00 64.69 90 PRO A C 1
ATOM 746 O O . PRO A 1 90 ? -26.850 27.507 31.766 1.00 64.69 90 PRO A O 1
ATOM 749 N N . ASP A 1 91 ? -25.703 28.636 33.357 1.00 61.44 91 ASP A N 1
ATOM 750 C CA . ASP A 1 91 ? -26.342 27.964 34.486 1.00 61.44 91 ASP A CA 1
ATOM 751 C C . ASP A 1 91 ? -27.864 28.143 34.377 1.00 61.44 91 ASP A C 1
ATOM 753 O O . ASP A 1 91 ? -28.359 29.247 34.128 1.00 61.44 91 ASP A O 1
ATOM 757 N N . SER A 1 92 ? -28.618 27.050 34.511 1.00 60.62 92 SER A N 1
ATOM 758 C CA . SER A 1 92 ? -30.067 27.135 34.654 1.00 60.62 92 SER A CA 1
ATOM 759 C C . SER A 1 92 ? -30.345 27.865 35.962 1.00 60.62 92 SER A C 1
ATOM 761 O O . SER A 1 92 ? -30.121 27.314 37.038 1.00 60.62 92 SER A O 1
ATOM 763 N N . ILE A 1 93 ? -30.782 29.119 35.855 1.00 58.16 93 ILE A N 1
ATOM 764 C CA . ILE A 1 93 ? -31.275 29.925 36.970 1.00 58.16 93 ILE A CA 1
ATOM 765 C C . ILE A 1 93 ? -32.554 29.250 37.480 1.00 58.16 93 ILE A C 1
ATOM 767 O O . ILE A 1 93 ? -33.656 29.556 37.036 1.00 58.16 93 ILE A O 1
ATOM 771 N N . GLU A 1 94 ? -32.407 28.293 38.389 1.00 51.53 94 GLU A N 1
ATOM 772 C CA . GLU A 1 94 ? -33.467 27.937 39.324 1.00 51.53 94 GLU A CA 1
ATOM 773 C C . GLU A 1 94 ? -33.284 28.843 40.544 1.00 51.53 94 GLU A C 1
ATOM 775 O O . GLU A 1 94 ? -32.546 28.552 41.482 1.00 51.53 94 GLU A O 1
ATOM 780 N N . THR A 1 95 ? -33.883 30.030 40.442 1.00 42.62 95 THR A N 1
ATOM 781 C CA . THR A 1 95 ? -34.063 31.005 41.523 1.00 42.62 95 THR A CA 1
ATOM 782 C C . THR A 1 95 ? -34.843 30.378 42.677 1.00 42.62 95 THR A C 1
ATOM 784 O O . THR A 1 95 ? -35.952 29.886 42.460 1.00 42.62 95 THR A O 1
ATOM 787 N N . GLN A 1 96 ? -34.281 30.454 43.886 1.00 42.44 96 GLN A N 1
ATOM 788 C CA . GLN A 1 96 ? -34.973 30.231 45.156 1.00 42.44 96 GLN A CA 1
ATOM 789 C C . GLN A 1 96 ? -35.159 31.567 45.878 1.00 42.44 96 GLN A C 1
ATOM 791 O O . GLN A 1 96 ? -34.246 32.419 45.760 1.00 42.44 96 GLN A O 1
#

Organism: Hydatigena taeniaeformis (NCBI:txid6205)

Foldseek 3Di:
DQQAEDEDDPDDDDDSARWDWDDDPFFIFIHHPVDPPDGPDTDGPQQFPDWDADPSYTDTDGDPPPDPVVVVVVVVVVVVVVVVVVVPPPPDPPDD

Nearest PDB structures (foldseek):
  8cit-assembly3_C  TM=5.826E-01  e=3.522E-07  Homo sapiens
  8cir-assembly1_A  TM=5.925E-01  e=5.206E-07  Homo sapiens
  8ciu-assembly1_A  TM=6.152E-01  e=1.475E-06  Homo sapiens
  4rma-assembly1_A  TM=6.435E-01  e=3.223E-06  Homo sapiens
  4rm9-assembly1_A  TM=6.115E-01  e=1.681E-06  Homo sapiens

Solvent-accessible surface area (backbone atoms only — not comparable to full-atom values): 6200 Å² total; per-residue (Å²): 136,89,69,70,55,56,77,85,66,99,84,69,90,87,73,98,62,74,38,39,80,47,78,59,98,62,29,41,31,36,21,46,78,91,39,79,84,60,66,80,46,78,46,47,52,89,46,51,64,46,80,49,76,56,95,80,32,54,44,78,39,65,48,78,78,77,51,71,63,60,55,52,52,51,52,52,54,51,55,51,49,54,53,52,56,56,73,65,51,78,78,82,84,78,82,127

Radius of gyration: 23.58 Å; Cα contacts (8 Å, |Δi|>4): 92; chains: 1; bounding box: 51×41×70 Å

pLDDT: mean 77.05, std 20.62, range [27.62, 96.38]